Protein AF-A0A9E3WPV7-F1 (afdb_monomer_lite)

Foldseek 3Di:
DWDFDFDWAAEPDDPRHRPIDTDTDTPVCQWDKDKDFDWPQSVCVVVVHDDDPPTHGQKIWIWTWDDDDPHIYTYTDDIDGPVPDDPVRVPD

Structure (mmCIF, N/CA/C/O backbone):
data_AF-A0A9E3WPV7-F1
#
_entry.id   AF-A0A9E3WPV7-F1
#
loop_
_atom_site.group_PDB
_atom_site.id
_atom_site.type_symbol
_atom_site.label_atom_id
_atom_site.label_alt_id
_atom_site.label_comp_id
_atom_site.label_asym_id
_atom_site.label_entity_id
_atom_site.label_seq_id
_atom_site.pdbx_PDB_ins_code
_atom_site.Cartn_x
_atom_site.Cartn_y
_atom_site.Cartn_z
_atom_site.occupancy
_atom_site.B_iso_or_equiv
_atom_site.auth_seq_id
_atom_site.auth_comp_id
_atom_site.auth_asym_id
_atom_site.auth_atom_id
_atom_site.pdbx_PDB_model_num
ATOM 1 N N . MET A 1 1 ? -2.699 14.447 27.337 1.00 42.16 1 MET A N 1
ATOM 2 C CA . MET A 1 1 ? -2.072 13.119 27.141 1.00 42.16 1 MET A CA 1
ATOM 3 C C . MET A 1 1 ? -2.360 12.645 25.720 1.00 42.16 1 MET A C 1
ATOM 5 O O . MET A 1 1 ? -3.514 12.387 25.404 1.00 42.16 1 MET A O 1
ATOM 9 N N . LEU A 1 2 ? -1.342 12.602 24.854 1.00 46.56 2 LEU A N 1
ATOM 10 C CA . LEU A 1 2 ? -1.435 12.099 23.476 1.00 46.56 2 LEU A CA 1
ATOM 11 C C . LEU A 1 2 ? -1.248 10.575 23.484 1.00 46.56 2 LEU A C 1
ATOM 13 O O . LEU A 1 2 ? -0.132 10.078 23.629 1.00 46.56 2 LEU A O 1
ATOM 17 N N . PHE A 1 3 ? -2.341 9.823 23.372 1.00 46.66 3 PHE A N 1
ATOM 18 C CA . PHE A 1 3 ? -2.286 8.364 23.275 1.00 46.66 3 PHE A CA 1
ATOM 19 C C . PHE A 1 3 ? -1.870 7.955 21.859 1.00 46.66 3 PHE A C 1
ATOM 21 O O . PHE A 1 3 ? -2.692 7.973 20.949 1.00 46.66 3 PHE A O 1
ATOM 28 N N . HIS A 1 4 ? -0.611 7.553 21.686 1.00 54.06 4 HIS A N 1
ATOM 29 C CA . HIS A 1 4 ? -0.150 6.870 20.479 1.00 54.06 4 HIS A CA 1
ATOM 30 C C . HIS A 1 4 ? -0.474 5.385 20.647 1.00 54.06 4 HIS A C 1
ATOM 32 O O . HIS A 1 4 ? 0.210 4.680 21.391 1.00 54.06 4 HIS A O 1
ATOM 38 N N . ARG A 1 5 ? -1.551 4.894 20.025 1.00 66.75 5 ARG A N 1
ATOM 39 C CA . ARG A 1 5 ? -1.832 3.452 20.026 1.00 66.75 5 ARG A CA 1
ATOM 40 C C . ARG A 1 5 ? -1.121 2.834 18.827 1.00 66.75 5 ARG A C 1
ATOM 42 O O . ARG A 1 5 ? -1.499 3.082 17.687 1.00 66.75 5 ARG A O 1
ATOM 49 N N . VAL A 1 6 ? -0.087 2.039 19.100 1.00 68.62 6 VAL A N 1
ATOM 50 C CA . VAL A 1 6 ? 0.511 1.139 18.105 1.00 68.62 6 VAL A CA 1
ATOM 51 C C . VAL A 1 6 ? -0.536 0.084 17.760 1.00 68.62 6 VAL A C 1
ATOM 53 O O . VAL A 1 6 ? -1.070 -0.557 18.668 1.00 68.62 6 VAL A O 1
ATOM 56 N N . ARG A 1 7 ? -0.863 -0.064 16.476 1.00 77.56 7 ARG A N 1
ATOM 57 C CA . ARG A 1 7 ? -1.844 -1.038 15.985 1.00 77.56 7 ARG A CA 1
ATOM 58 C C . ARG A 1 7 ? -1.318 -1.736 14.741 1.00 77.56 7 ARG A C 1
ATOM 60 O O . ARG A 1 7 ? -0.646 -1.117 13.921 1.00 77.56 7 ARG A O 1
ATOM 67 N N . GLU A 1 8 ? -1.658 -3.009 14.609 1.00 87.19 8 GLU A N 1
ATOM 68 C CA . GLU A 1 8 ? -1.555 -3.721 13.340 1.00 87.19 8 GLU A CA 1
ATOM 69 C C . GLU A 1 8 ? -2.739 -3.308 12.457 1.00 87.19 8 GLU A C 1
ATOM 71 O O . GLU A 1 8 ? -3.872 -3.221 12.938 1.00 87.19 8 GLU A O 1
ATOM 76 N N . VAL A 1 9 ? -2.455 -2.985 11.197 1.00 88.69 9 VAL A N 1
ATOM 77 C CA . VAL A 1 9 ? -3.439 -2.572 10.194 1.00 88.69 9 VAL A CA 1
ATOM 78 C C . VAL A 1 9 ? -3.303 -3.478 8.984 1.00 88.69 9 VAL A C 1
ATOM 80 O O . VAL A 1 9 ? -2.196 -3.719 8.501 1.00 88.69 9 VAL A O 1
ATOM 83 N N . GLU A 1 10 ? -4.440 -3.981 8.517 1.00 91.94 10 GLU A N 1
ATOM 84 C CA . GLU A 1 10 ? -4.533 -4.847 7.345 1.00 91.94 10 GLU A CA 1
ATOM 85 C C . GLU A 1 10 ? -4.830 -4.034 6.085 1.00 91.94 10 GLU A C 1
ATOM 87 O O . GLU A 1 10 ? -5.611 -3.080 6.110 1.00 91.94 10 GLU 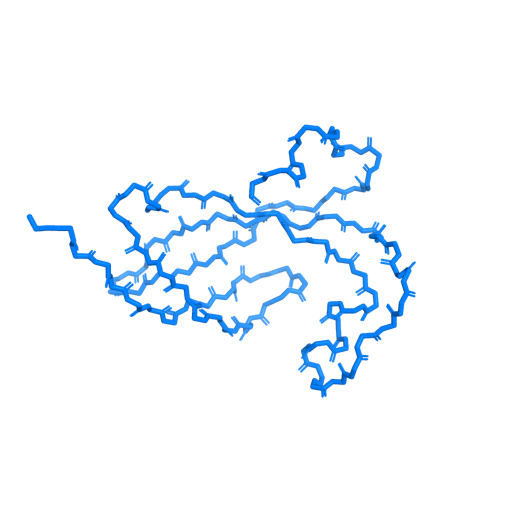A O 1
ATOM 92 N N . PHE A 1 11 ? -4.211 -4.425 4.982 1.00 92.19 11 PHE A N 1
ATOM 93 C CA . PHE A 1 11 ? -4.479 -3.914 3.649 1.00 92.19 11 PHE A CA 1
ATOM 94 C C . PHE A 1 11 ? -5.563 -4.759 2.986 1.00 92.19 11 PHE A C 1
ATOM 96 O O . PHE A 1 11 ? -5.463 -5.982 2.960 1.00 92.19 11 PHE A O 1
ATOM 103 N N . VAL A 1 12 ? -6.591 -4.106 2.447 1.00 93.88 12 VAL A N 1
ATOM 104 C CA . VAL A 1 12 ? -7.753 -4.759 1.838 1.00 93.88 12 VAL A CA 1
ATOM 105 C C . VAL A 1 12 ? -7.873 -4.335 0.377 1.00 93.88 12 VAL A C 1
ATOM 107 O O . 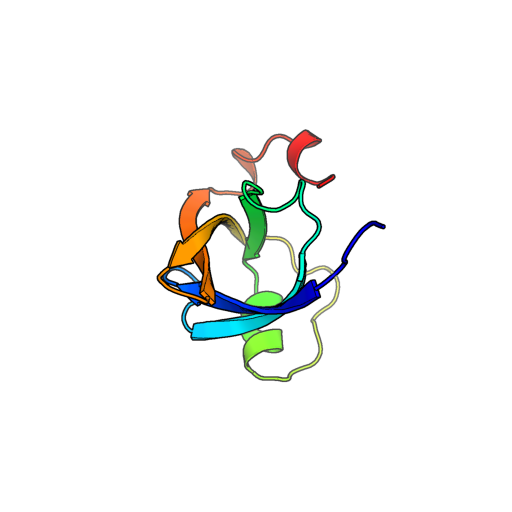VAL A 1 12 ? -8.098 -3.159 0.071 1.00 93.88 12 VAL A O 1
ATOM 110 N N . GLY A 1 13 ? -7.763 -5.311 -0.518 1.00 93.31 13 GLY A N 1
ATOM 111 C CA . GLY A 1 13 ? -7.751 -5.155 -1.967 1.00 93.31 13 GLY A CA 1
ATOM 112 C C . GLY A 1 13 ? -6.411 -4.680 -2.535 1.00 93.31 13 GLY A C 1
ATOM 113 O O . GLY A 1 13 ? -5.489 -4.287 -1.823 1.00 93.31 13 GLY A O 1
ATOM 114 N N . GLY A 1 14 ? -6.317 -4.684 -3.865 1.00 91.75 14 GLY A N 1
ATOM 115 C CA . GLY A 1 14 ? -5.148 -4.180 -4.583 1.00 91.75 14 GLY A CA 1
ATOM 116 C C . GLY A 1 14 ? -3.882 -5.042 -4.425 1.00 91.75 14 GLY A C 1
ATOM 117 O O . GLY A 1 14 ? -3.947 -6.193 -4.003 1.00 91.75 14 GLY A O 1
ATOM 118 N N . PRO A 1 15 ? -2.706 -4.505 -4.797 1.00 89.50 15 PRO A N 1
ATOM 119 C CA . PRO A 1 15 ? -1.451 -5.267 -4.833 1.00 89.50 15 PRO A CA 1
ATOM 120 C C . PRO A 1 15 ? -0.915 -5.749 -3.478 1.00 89.50 15 PRO A C 1
ATOM 122 O O . PRO A 1 15 ? -0.023 -6.591 -3.455 1.00 89.50 15 PRO A O 1
ATOM 125 N N . PHE A 1 16 ? -1.414 -5.193 -2.373 1.00 89.56 16 PHE A N 1
ATOM 126 C CA . PHE A 1 16 ? -0.986 -5.531 -1.013 1.00 89.56 16 PHE A CA 1
ATOM 127 C C . PHE A 1 16 ? -2.105 -6.208 -0.210 1.00 89.56 16 PHE A C 1
ATOM 129 O O . PHE A 1 16 ? -2.038 -6.220 1.013 1.00 89.56 16 PHE A O 1
ATOM 136 N N . ASP A 1 17 ? -3.130 -6.753 -0.869 1.00 92.25 17 ASP A N 1
ATOM 137 C CA . ASP A 1 17 ? -4.255 -7.406 -0.195 1.00 92.25 17 ASP A CA 1
ATOM 138 C C . ASP A 1 17 ? -3.798 -8.481 0.809 1.00 92.25 17 ASP A C 1
ATOM 140 O O . ASP A 1 17 ? -2.914 -9.293 0.523 1.00 92.25 17 ASP A O 1
ATOM 144 N N . GLY A 1 18 ? -4.371 -8.446 2.012 1.00 90.12 18 GLY A N 1
ATOM 145 C CA . GLY A 1 18 ? -4.024 -9.320 3.133 1.00 90.12 18 GLY A CA 1
ATOM 146 C C . GLY A 1 18 ? -2.691 -8.997 3.822 1.00 90.12 18 GLY A C 1
ATOM 147 O O . GLY A 1 18 ? -2.356 -9.624 4.830 1.00 90.12 18 GLY A O 1
ATOM 148 N N . HIS A 1 19 ? -1.914 -8.024 3.330 1.00 89.75 19 HIS A N 1
ATOM 149 C CA . HIS A 1 19 ? -0.703 -7.582 4.017 1.00 89.75 19 HIS A CA 1
ATOM 150 C C . HIS A 1 19 ? -1.056 -6.905 5.342 1.00 89.75 19 HIS A C 1
ATOM 152 O O . HIS A 1 19 ? -2.056 -6.198 5.452 1.00 89.75 19 HIS A O 1
ATOM 158 N N . ARG A 1 20 ? -0.205 -7.083 6.353 1.00 89.56 20 ARG A N 1
ATOM 159 C CA . ARG A 1 20 ? -0.366 -6.459 7.665 1.00 89.56 20 ARG A CA 1
ATOM 160 C C . ARG A 1 20 ? 0.877 -5.682 8.038 1.00 89.56 20 ARG A C 1
ATOM 162 O O . ARG A 1 20 ? 1.994 -6.182 7.909 1.00 89.56 20 ARG A O 1
ATOM 169 N N . GLN A 1 21 ? 0.669 -4.462 8.516 1.00 85.62 21 GLN A N 1
ATOM 170 C CA . GLN A 1 21 ? 1.742 -3.573 8.934 1.00 85.62 21 GLN A CA 1
ATOM 171 C C . GLN A 1 21 ? 1.411 -2.920 10.271 1.00 85.62 21 GLN A C 1
ATOM 173 O O . GLN A 1 21 ? 0.300 -2.443 10.506 1.00 85.62 21 GLN A O 1
ATOM 178 N N . THR A 1 22 ? 2.409 -2.852 11.145 1.00 85.38 22 THR A N 1
ATOM 179 C CA . THR A 1 22 ? 2.308 -2.116 12.403 1.00 85.38 22 THR A CA 1
ATOM 180 C C . THR A 1 22 ? 2.508 -0.629 12.151 1.00 85.38 22 THR A C 1
ATOM 182 O O . THR A 1 22 ? 3.588 -0.211 11.731 1.00 85.38 22 THR A O 1
ATOM 185 N N . ILE A 1 23 ? 1.494 0.177 12.460 1.00 79.50 23 ILE A N 1
ATOM 186 C CA . ILE A 1 23 ? 1.563 1.637 12.378 1.00 79.50 23 ILE A CA 1
ATOM 187 C C . ILE A 1 23 ? 1.265 2.276 13.736 1.00 79.50 23 ILE A C 1
ATOM 189 O O . ILE A 1 23 ? 0.609 1.703 14.613 1.00 79.50 23 ILE A O 1
ATOM 193 N N . ARG A 1 24 ? 1.775 3.491 13.929 1.00 75.44 24 ARG A N 1
ATOM 194 C CA . ARG A 1 24 ? 1.429 4.331 15.076 1.00 75.44 24 ARG A CA 1
ATOM 195 C C . ARG A 1 24 ? 0.275 5.220 14.649 1.00 75.44 24 ARG A C 1
ATOM 197 O O . ARG A 1 24 ? 0.483 6.085 13.817 1.00 75.44 24 ARG A O 1
ATOM 204 N N . LEU A 1 25 ? -0.908 4.993 15.215 1.00 68.75 25 LEU A N 1
ATOM 205 C CA . LEU A 1 25 ? -2.062 5.852 14.971 1.00 68.75 25 LEU A CA 1
ATOM 206 C C . LEU A 1 25 ? -2.097 6.962 16.021 1.00 68.75 25 LEU A C 1
ATOM 208 O O . LEU A 1 25 ? -2.316 6.703 17.213 1.00 68.75 25 LEU A O 1
ATOM 212 N N . SER A 1 26 ? -1.875 8.192 15.574 1.00 68.81 26 SER A N 1
ATOM 213 C CA . SER A 1 26 ? -2.260 9.407 16.280 1.00 68.81 26 SER A CA 1
ATOM 214 C C . SER A 1 26 ? -3.753 9.698 16.055 1.00 68.81 26 SER A C 1
ATOM 216 O O . SER A 1 26 ? -4.420 9.103 15.203 1.00 68.81 26 SER A O 1
ATOM 218 N N . LYS A 1 27 ? -4.321 10.612 16.850 1.00 61.28 27 LYS A N 1
ATOM 219 C CA . LYS A 1 27 ? -5.732 11.014 16.711 1.00 61.28 27 LYS A CA 1
ATOM 220 C C . LYS A 1 27 ? -5.994 11.755 15.387 1.00 61.28 27 LYS A C 1
ATOM 222 O O . LYS A 1 27 ? -7.129 11.753 14.922 1.00 61.28 27 LYS A O 1
ATOM 227 N N . GLU A 1 28 ? -4.957 12.352 14.805 1.00 61.34 28 GLU A N 1
ATOM 228 C CA . GLU A 1 28 ? -4.978 13.078 13.529 1.00 61.34 28 GLU A CA 1
ATOM 229 C C . GLU A 1 28 ? -4.851 12.121 12.328 1.00 61.34 28 GLU A C 1
ATOM 231 O O . GLU A 1 28 ? -5.352 12.421 11.248 1.00 61.34 28 GLU A O 1
ATOM 236 N N . ASP A 1 29 ? -4.301 10.917 12.529 1.00 59.62 29 ASP A N 1
ATOM 237 C CA . ASP A 1 29 ? -4.037 9.955 11.446 1.00 59.62 29 ASP A CA 1
ATOM 238 C C . ASP A 1 29 ? -5.282 9.177 10.984 1.00 59.62 29 ASP A C 1
ATOM 240 O O . ASP A 1 29 ? -5.246 8.468 9.982 1.00 59.62 29 ASP A O 1
ATOM 244 N N . CYS A 1 30 ? -6.418 9.300 11.682 1.00 57.94 30 CYS A N 1
ATOM 245 C CA . CYS A 1 30 ? -7.625 8.499 11.426 1.00 57.94 30 CYS A CA 1
ATOM 246 C C . CYS A 1 30 ? -8.333 8.779 10.080 1.00 57.94 30 CYS A C 1
ATOM 248 O O . CYS A 1 30 ? -9.349 8.143 9.808 1.00 57.94 30 CYS A O 1
ATOM 250 N N . GLN A 1 31 ? -7.820 9.694 9.250 1.00 60.31 31 GLN A N 1
ATOM 251 C CA . GLN A 1 31 ? -8.296 9.958 7.882 1.00 60.31 31 GLN A CA 1
ATOM 252 C C . GLN A 1 31 ? -7.168 9.947 6.832 1.00 60.31 31 GLN A C 1
ATOM 254 O O . GLN A 1 31 ? -7.357 10.445 5.725 1.00 60.31 31 GLN A O 1
ATOM 259 N N . GLN A 1 32 ? -5.987 9.408 7.150 1.00 77.00 32 GLN A N 1
ATOM 260 C CA . GLN A 1 32 ? -4.860 9.444 6.216 1.00 77.00 32 GLN A CA 1
ATOM 261 C C . GLN A 1 32 ? -5.028 8.453 5.058 1.00 77.00 32 GLN A C 1
ATOM 263 O O . GLN A 1 32 ? -5.368 7.280 5.244 1.00 77.00 32 GLN A O 1
ATOM 268 N N . ALA A 1 33 ? -4.751 8.946 3.851 1.00 85.38 33 ALA A N 1
ATOM 269 C CA . ALA A 1 33 ? -4.472 8.121 2.690 1.00 85.38 33 ALA A CA 1
ATOM 270 C C . ALA A 1 33 ? -2.958 7.922 2.572 1.00 85.38 33 ALA A C 1
ATOM 272 O O . ALA A 1 33 ? -2.189 8.854 2.807 1.00 85.38 33 ALA A O 1
ATOM 273 N N . ILE A 1 34 ? -2.539 6.721 2.188 1.00 86.00 34 ILE A N 1
ATOM 274 C CA . ILE A 1 34 ? -1.138 6.398 1.926 1.00 86.00 34 ILE A CA 1
ATOM 275 C C . ILE A 1 34 ? -0.951 5.995 0.473 1.00 86.00 34 ILE A C 1
ATOM 277 O O . ILE A 1 34 ? -1.842 5.428 -0.163 1.00 86.00 34 ILE A O 1
ATOM 281 N N . VAL A 1 35 ? 0.240 6.277 -0.038 1.00 87.94 35 VAL A N 1
ATOM 282 C CA . VAL A 1 35 ? 0.635 5.967 -1.407 1.00 87.94 35 VAL A CA 1
ATOM 283 C C . VAL A 1 35 ? 1.806 5.005 -1.345 1.00 87.94 35 VAL A C 1
ATOM 285 O O . VAL A 1 35 ? 2.849 5.320 -0.776 1.00 87.94 35 VAL A O 1
ATOM 288 N N . ILE A 1 36 ? 1.645 3.826 -1.937 1.00 87.75 36 ILE A N 1
ATOM 289 C CA . ILE A 1 36 ? 2.675 2.792 -1.939 1.00 87.75 36 ILE A CA 1
ATOM 290 C C . ILE A 1 36 ? 3.165 2.574 -3.372 1.00 87.75 36 ILE A C 1
ATOM 292 O O . ILE A 1 36 ? 2.349 2.286 -4.253 1.00 87.75 36 ILE A O 1
ATOM 296 N N . PRO A 1 37 ? 4.482 2.679 -3.638 1.00 90.00 37 PRO A N 1
ATOM 297 C CA . PRO A 1 37 ? 5.030 2.297 -4.929 1.00 90.00 37 PRO A CA 1
ATOM 298 C C . PRO A 1 37 ? 4.870 0.789 -5.134 1.00 90.00 37 PRO A C 1
ATOM 300 O O . PRO A 1 37 ? 5.311 -0.022 -4.317 1.00 90.00 37 PRO A O 1
ATOM 303 N N . VAL A 1 38 ? 4.266 0.420 -6.256 1.00 90.56 38 VAL A N 1
ATOM 304 C CA . VAL A 1 38 ? 4.189 -0.955 -6.736 1.00 90.56 38 VAL A CA 1
ATOM 305 C C . VAL A 1 38 ? 5.357 -1.156 -7.688 1.00 90.56 38 VAL A C 1
ATOM 307 O O . VAL A 1 38 ? 5.498 -0.452 -8.684 1.00 90.56 38 VAL A O 1
ATOM 310 N N . ASN A 1 39 ? 6.239 -2.082 -7.346 1.00 91.44 39 ASN A N 1
ATOM 311 C CA . ASN A 1 39 ? 7.382 -2.500 -8.152 1.00 91.44 39 ASN A CA 1
ATOM 312 C C . ASN A 1 39 ? 7.788 -3.918 -7.739 1.00 91.44 39 ASN A C 1
ATOM 314 O O . ASN A 1 39 ? 7.149 -4.526 -6.882 1.00 91.44 39 ASN A O 1
ATOM 318 N N . GLU A 1 40 ? 8.877 -4.443 -8.298 1.00 88.62 40 GLU A N 1
ATOM 319 C CA . GLU A 1 40 ? 9.394 -5.759 -7.903 1.00 88.62 40 GLU A CA 1
ATOM 320 C C . GLU A 1 40 ? 9.626 -5.860 -6.381 1.00 88.62 40 GLU A C 1
ATOM 322 O O . GLU A 1 40 ? 9.328 -6.884 -5.765 1.00 88.62 40 GLU A O 1
ATOM 327 N N . ASN A 1 41 ? 10.067 -4.774 -5.737 1.00 87.69 41 ASN A N 1
ATOM 328 C CA . ASN A 1 41 ? 10.312 -4.763 -4.296 1.00 87.69 41 ASN A CA 1
ATOM 329 C C . ASN A 1 41 ? 9.042 -4.895 -3.453 1.00 87.69 41 ASN A C 1
ATOM 331 O O . ASN A 1 41 ? 9.141 -5.388 -2.331 1.00 87.69 41 ASN A O 1
ATOM 335 N N . ALA A 1 42 ? 7.871 -4.504 -3.962 1.00 86.06 42 ALA A N 1
ATOM 336 C CA . ALA A 1 42 ? 6.599 -4.754 -3.286 1.00 86.06 42 ALA A CA 1
ATOM 337 C C . ALA A 1 42 ? 6.396 -6.261 -3.062 1.00 86.06 42 ALA A C 1
ATOM 339 O O . ALA A 1 42 ? 6.240 -6.712 -1.929 1.00 86.06 42 ALA A O 1
ATOM 340 N N . TYR A 1 43 ? 6.516 -7.050 -4.129 1.00 81.81 43 TYR A N 1
ATOM 341 C CA . TYR A 1 43 ? 6.330 -8.500 -4.079 1.00 81.81 43 TYR A CA 1
ATOM 342 C C . TYR A 1 43 ? 7.456 -9.209 -3.328 1.00 81.81 43 TYR A C 1
ATOM 344 O O . TYR A 1 43 ? 7.201 -10.129 -2.555 1.00 81.81 43 TYR A O 1
ATOM 352 N N . ARG A 1 44 ? 8.704 -8.749 -3.486 1.00 88.25 44 ARG A N 1
ATOM 353 C CA . ARG A 1 44 ? 9.845 -9.301 -2.739 1.00 88.25 44 ARG A CA 1
ATOM 354 C C . ARG A 1 44 ? 9.684 -9.119 -1.235 1.00 88.25 44 ARG A C 1
ATOM 356 O O . ARG A 1 44 ? 9.950 -10.061 -0.499 1.00 88.25 44 ARG A O 1
ATOM 363 N N . ARG A 1 45 ? 9.195 -7.960 -0.778 1.00 83.56 45 ARG A N 1
ATOM 364 C CA . ARG A 1 45 ? 8.892 -7.728 0.645 1.00 83.56 45 ARG A CA 1
ATOM 365 C C . ARG A 1 45 ? 7.823 -8.684 1.157 1.00 83.56 45 ARG A C 1
ATOM 367 O O . ARG A 1 45 ? 8.010 -9.264 2.220 1.00 83.56 45 ARG A O 1
ATOM 374 N N . LEU A 1 46 ? 6.748 -8.883 0.393 1.00 81.88 46 LEU A N 1
ATOM 375 C CA . LEU A 1 46 ? 5.699 -9.847 0.744 1.00 81.88 46 LEU A CA 1
ATOM 376 C C . LEU A 1 46 ? 6.238 -11.286 0.812 1.00 81.88 46 LEU A C 1
ATOM 378 O O . LEU A 1 46 ? 5.804 -12.062 1.654 1.00 81.88 46 LEU A O 1
ATOM 382 N N . ALA A 1 47 ? 7.231 -11.616 -0.016 1.00 86.00 47 ALA A N 1
ATOM 383 C CA . ALA A 1 47 ? 7.924 -12.903 -0.010 1.00 86.00 47 ALA A CA 1
ATOM 384 C C . ALA A 1 47 ? 9.075 -13.010 1.018 1.00 86.00 47 ALA A C 1
ATOM 386 O O . ALA A 1 47 ? 9.757 -14.032 1.055 1.00 86.00 47 ALA A O 1
ATOM 387 N N . GLY A 1 48 ? 9.340 -11.974 1.825 1.00 86.75 48 GLY A N 1
ATOM 388 C CA . GLY A 1 48 ? 10.448 -11.964 2.793 1.00 86.75 48 GLY A CA 1
ATOM 389 C C . GLY A 1 48 ? 11.848 -11.891 2.167 1.00 86.75 48 GLY A C 1
ATOM 390 O O . GLY A 1 48 ? 12.835 -12.252 2.806 1.00 86.75 48 GLY A O 1
ATOM 391 N N . LEU A 1 49 ? 11.952 -11.440 0.917 1.00 91.12 49 LEU A N 1
ATOM 392 C CA . LEU A 1 49 ? 13.200 -11.339 0.165 1.00 91.12 49 LEU A CA 1
ATOM 393 C C . LEU A 1 49 ? 13.808 -9.934 0.246 1.00 91.12 49 LEU A C 1
ATOM 395 O O . LEU A 1 49 ? 13.106 -8.924 0.329 1.00 91.12 49 LEU A O 1
ATOM 399 N N . SER A 1 50 ? 15.135 -9.866 0.128 1.00 89.56 50 SER A N 1
ATOM 400 C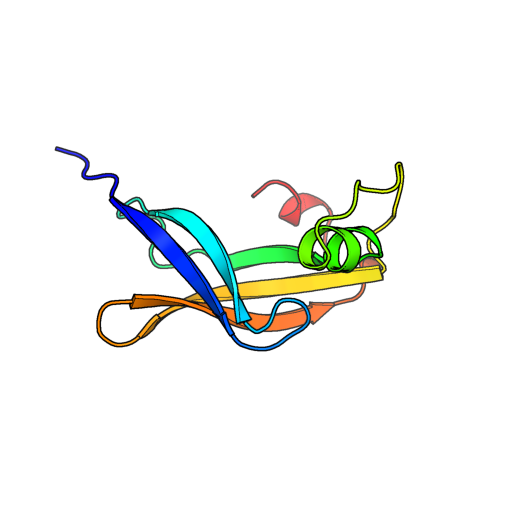 CA . SER A 1 50 ? 15.866 -8.597 0.060 1.00 89.56 50 SER A CA 1
ATOM 401 C C . SER A 1 50 ? 15.431 -7.751 -1.147 1.00 89.56 50 SER A C 1
ATOM 403 O O . SER A 1 50 ? 15.209 -8.311 -2.229 1.00 89.56 50 SER A O 1
ATOM 405 N N . PRO A 1 51 ? 15.340 -6.416 -0.998 1.00 88.88 51 PRO A N 1
ATOM 406 C CA . PRO A 1 51 ? 14.978 -5.522 -2.090 1.00 88.88 51 PRO A CA 1
ATOM 407 C C . PRO A 1 51 ? 16.096 -5.419 -3.135 1.00 88.88 51 PRO A C 1
ATOM 409 O O . PRO A 1 51 ? 17.281 -5.437 -2.807 1.00 88.88 51 PRO A O 1
ATOM 412 N N . VAL A 1 52 ? 15.703 -5.253 -4.394 1.00 90.00 52 VAL A N 1
ATOM 413 C CA . VAL A 1 52 ? 16.581 -4.902 -5.510 1.00 90.00 52 VAL A CA 1
ATOM 414 C C . VAL A 1 52 ? 16.824 -3.385 -5.505 1.00 90.00 52 VAL A C 1
ATOM 416 O O . VAL A 1 52 ? 15.860 -2.609 -5.435 1.00 90.00 52 VAL A O 1
ATOM 419 N N . PRO A 1 53 ? 18.084 -2.923 -5.574 1.00 87.25 53 PRO A N 1
ATOM 420 C CA . PRO A 1 53 ? 18.398 -1.503 -5.712 1.00 87.25 53 PRO A CA 1
ATOM 421 C C . PRO A 1 53 ? 17.787 -0.903 -6.986 1.00 87.25 53 PRO A C 1
ATOM 423 O O . PRO A 1 53 ? 17.692 -1.575 -8.007 1.00 87.25 53 PRO A O 1
ATOM 426 N N . ASN A 1 54 ? 17.420 0.380 -6.946 1.00 82.38 54 ASN A N 1
ATOM 427 C CA . ASN A 1 54 ? 16.953 1.151 -8.110 1.00 82.38 54 ASN A CA 1
ATOM 428 C C . ASN A 1 54 ? 15.693 0.610 -8.820 1.00 82.38 54 ASN A C 1
ATOM 430 O O . ASN A 1 54 ? 15.432 0.980 -9.964 1.00 82.38 54 ASN A O 1
ATOM 434 N N . ALA A 1 55 ? 14.883 -0.225 -8.162 1.00 83.56 55 ALA A N 1
ATOM 435 C CA . ALA A 1 55 ? 13.606 -0.660 -8.723 1.00 83.56 55 ALA A CA 1
ATOM 436 C C . ALA A 1 55 ? 12.619 0.522 -8.800 1.00 83.56 55 ALA A C 1
ATOM 438 O O . ALA A 1 55 ? 12.042 0.936 -7.789 1.00 83.56 55 ALA A O 1
ATOM 439 N N . GLY A 1 56 ? 12.426 1.068 -10.002 1.00 84.31 56 GLY A N 1
ATOM 440 C CA . GLY A 1 56 ? 11.430 2.106 -10.268 1.00 84.31 56 GLY A CA 1
ATOM 441 C C . GLY A 1 56 ? 10.003 1.610 -10.018 1.00 84.31 56 GLY A C 1
ATOM 442 O O . GLY A 1 56 ? 9.725 0.418 -10.142 1.00 84.31 56 GLY A O 1
ATOM 443 N N . ALA A 1 57 ? 9.099 2.517 -9.643 1.00 88.44 57 ALA A N 1
ATOM 444 C CA . ALA A 1 57 ? 7.677 2.204 -9.523 1.00 88.44 57 ALA A CA 1
ATOM 445 C C . ALA A 1 57 ? 7.092 1.883 -10.909 1.00 88.44 57 ALA A C 1
ATOM 447 O O . ALA A 1 57 ? 7.271 2.670 -11.836 1.00 88.44 57 ALA A O 1
ATOM 448 N N . SER A 1 58 ? 6.394 0.756 -11.055 1.00 89.81 58 SER A N 1
ATOM 449 C CA . SER A 1 58 ? 5.561 0.474 -12.232 1.00 89.81 58 SER A CA 1
ATOM 450 C C . SER A 1 58 ? 4.189 1.135 -12.110 1.00 89.81 58 SER A C 1
ATOM 452 O O . SER A 1 58 ? 3.609 1.549 -13.111 1.00 89.81 58 SER A O 1
ATOM 454 N N . SER A 1 59 ? 3.692 1.283 -10.882 1.00 91.19 59 SER A N 1
ATOM 455 C CA . SER A 1 59 ? 2.526 2.092 -10.539 1.00 91.19 59 SER A CA 1
ATOM 456 C C . SER A 1 59 ? 2.606 2.555 -9.085 1.00 91.19 59 SER A C 1
ATOM 458 O O . SER A 1 59 ? 3.479 2.139 -8.322 1.00 91.19 59 SER A O 1
ATOM 460 N N . TYR A 1 60 ? 1.686 3.426 -8.691 1.00 91.81 60 TYR A N 1
ATOM 461 C CA . TYR A 1 60 ? 1.434 3.752 -7.293 1.00 91.81 60 TYR A CA 1
ATOM 462 C C . TYR A 1 60 ? 0.045 3.259 -6.918 1.00 91.81 60 TYR A C 1
ATOM 464 O O . TYR A 1 60 ? -0.905 3.444 -7.680 1.00 91.81 60 TYR A O 1
ATOM 472 N N . ALA A 1 61 ? -0.069 2.604 -5.769 1.00 92.19 61 ALA A N 1
ATOM 473 C CA . ALA A 1 61 ? -1.334 2.178 -5.192 1.00 92.19 61 ALA A CA 1
ATOM 474 C C . ALA A 1 61 ? -1.693 3.108 -4.033 1.00 92.19 61 ALA A C 1
ATOM 476 O O . ALA A 1 61 ? -0.875 3.338 -3.141 1.00 92.19 61 ALA A O 1
ATOM 477 N N . VAL A 1 62 ? -2.909 3.639 -4.059 1.00 91.56 62 VAL A N 1
ATOM 478 C CA . VAL A 1 62 ? -3.448 4.501 -3.010 1.00 91.56 62 VAL A CA 1
ATOM 479 C C . VAL A 1 62 ? -4.366 3.679 -2.129 1.00 91.56 62 VAL A C 1
ATOM 481 O O . VAL A 1 62 ? -5.211 2.927 -2.623 1.00 91.56 62 VAL A O 1
ATOM 484 N N . TYR A 1 63 ? -4.194 3.840 -0.824 1.00 91.56 63 TYR A N 1
ATOM 485 C CA . TYR A 1 63 ? -5.050 3.233 0.178 1.00 91.56 63 TYR A CA 1
ATOM 486 C C . TYR A 1 63 ? -5.565 4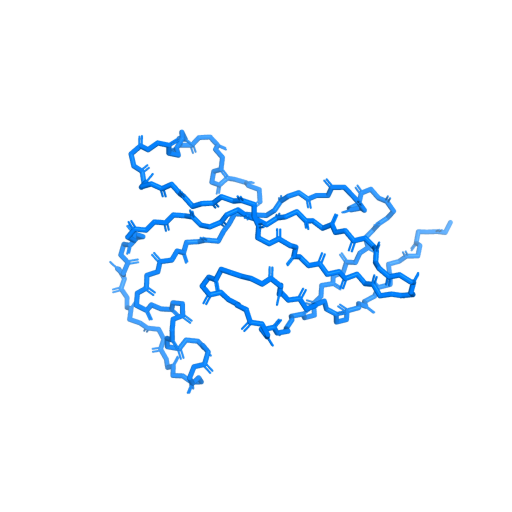.295 1.132 1.00 91.56 63 TYR A C 1
ATOM 488 O O . TYR A 1 63 ? -4.820 5.178 1.541 1.00 91.56 63 TYR A O 1
ATOM 496 N N . GLU A 1 64 ? -6.821 4.176 1.535 1.00 91.44 64 GLU A N 1
ATOM 497 C CA . GLU A 1 64 ? -7.420 5.026 2.561 1.00 91.44 64 GLU A CA 1
ATOM 498 C C . GLU A 1 64 ? -7.578 4.248 3.858 1.00 91.44 64 GLU A C 1
ATOM 500 O O . GLU A 1 64 ? -8.116 3.135 3.865 1.00 91.44 64 GLU A O 1
ATOM 505 N N . LEU A 1 65 ? -7.147 4.843 4.969 1.00 89.69 65 LEU A N 1
ATOM 506 C CA . LEU A 1 65 ? -7.407 4.275 6.279 1.00 89.69 65 LEU A CA 1
ATOM 507 C C . LEU A 1 65 ? -8.901 4.381 6.593 1.00 89.69 65 LEU A C 1
ATOM 509 O O . LEU A 1 65 ? -9.469 5.471 6.652 1.00 89.69 65 LEU A O 1
ATOM 513 N N . ARG A 1 66 ? -9.544 3.245 6.848 1.00 87.38 66 ARG A N 1
ATOM 514 C CA . ARG A 1 66 ? -10.936 3.186 7.297 1.00 87.38 66 ARG A CA 1
ATOM 515 C C . ARG A 1 66 ? -11.036 2.320 8.536 1.00 87.38 66 ARG A C 1
ATOM 517 O O . ARG A 1 66 ? -10.335 1.320 8.688 1.00 87.38 66 ARG A O 1
ATOM 524 N N . LYS A 1 67 ? -11.936 2.701 9.436 1.00 84.56 67 LYS A N 1
ATOM 525 C CA . LYS A 1 67 ? -12.257 1.901 10.614 1.00 84.56 67 LYS A CA 1
ATOM 526 C C . LYS A 1 67 ? -13.383 0.928 10.272 1.00 84.56 67 LYS A C 1
ATOM 528 O O . LYS A 1 67 ? -14.452 1.363 9.849 1.00 84.56 67 LYS A O 1
ATOM 533 N N . ARG A 1 68 ? -13.161 -0.364 10.503 1.00 80.50 68 ARG A N 1
ATOM 534 C CA . ARG A 1 68 ? -14.179 -1.417 10.423 1.00 80.50 68 ARG A CA 1
ATOM 535 C C . ARG A 1 68 ? -14.323 -2.039 11.806 1.00 80.50 68 ARG A C 1
ATOM 537 O O . ARG A 1 68 ? -13.360 -2.555 12.362 1.00 80.50 68 ARG A O 1
ATOM 544 N N . ASP A 1 69 ? -15.510 -1.931 12.393 1.00 81.81 69 ASP A N 1
ATOM 545 C CA . ASP A 1 69 ? -15.798 -2.383 13.758 1.00 81.81 69 ASP A CA 1
ATOM 546 C C . ASP A 1 69 ? -14.821 -1.806 14.809 1.00 81.81 69 ASP A C 1
ATOM 548 O O . ASP A 1 69 ? -14.934 -0.645 15.224 1.00 81.81 69 ASP A O 1
ATOM 552 N N . ARG A 1 70 ? -13.851 -2.615 15.257 1.00 77.62 70 ARG A N 1
ATOM 553 C CA . ARG A 1 70 ? -12.814 -2.264 16.245 1.00 77.62 70 ARG A CA 1
ATOM 554 C C . ARG A 1 70 ? -11.403 -2.199 15.653 1.00 77.62 70 ARG A C 1
ATOM 556 O O . ARG A 1 70 ? -10.461 -1.907 16.395 1.00 77.62 70 ARG A O 1
ATOM 563 N N . GLU A 1 71 ? -11.272 -2.426 14.354 1.00 82.94 71 GLU A N 1
ATOM 564 C CA . GLU A 1 71 ? -10.008 -2.533 13.636 1.00 82.94 71 GLU A CA 1
ATOM 565 C C . GLU A 1 71 ? -9.873 -1.407 12.610 1.00 82.94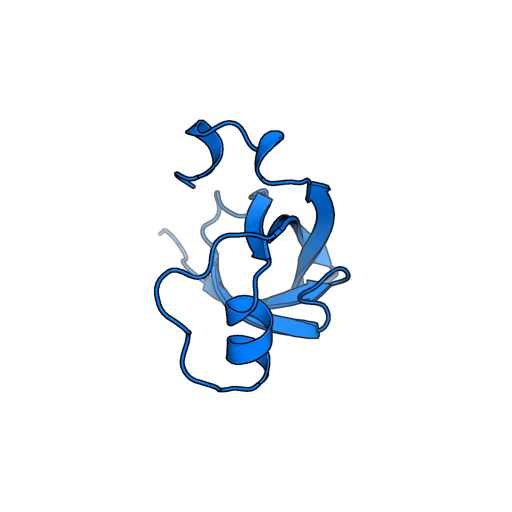 71 GLU A C 1
ATOM 567 O O . GLU A 1 71 ? -10.855 -0.807 12.163 1.00 82.94 71 GLU A O 1
ATOM 572 N N . TYR A 1 72 ? -8.630 -1.078 12.283 1.00 86.50 72 TYR A N 1
ATOM 573 C CA . TYR A 1 72 ? -8.313 -0.155 11.206 1.00 86.50 72 TYR A CA 1
ATOM 574 C C . TYR A 1 72 ? -7.759 -0.963 10.043 1.00 86.50 72 TYR A C 1
ATOM 576 O O . TYR A 1 72 ? -6.941 -1.859 10.254 1.00 86.50 72 TYR A O 1
ATOM 584 N N . CYS A 1 73 ? -8.194 -0.628 8.834 1.00 90.69 73 CYS A N 1
ATOM 585 C CA . CYS A 1 73 ? -7.734 -1.257 7.606 1.00 90.69 73 CYS A CA 1
ATOM 586 C C . CYS A 1 73 ? -7.433 -0.182 6.561 1.00 90.69 73 CYS A C 1
ATOM 588 O O . CYS A 1 73 ? -8.138 0.825 6.477 1.00 90.69 73 CYS A O 1
ATOM 590 N N . TYR A 1 74 ? -6.420 -0.421 5.742 1.00 92.00 74 TYR A N 1
ATOM 591 C CA . TYR A 1 74 ? -6.134 0.358 4.549 1.00 92.00 74 TYR A CA 1
ATOM 592 C C . TYR A 1 74 ? -6.889 -0.245 3.369 1.00 92.00 74 TYR A C 1
ATOM 594 O O . TYR A 1 74 ? -6.544 -1.323 2.898 1.00 92.00 74 TYR A O 1
ATOM 602 N N . TYR A 1 75 ? -7.923 0.438 2.886 1.00 93.25 75 TYR A N 1
ATOM 603 C CA . TYR A 1 75 ? -8.689 -0.018 1.727 1.00 93.25 75 TYR A CA 1
ATOM 604 C C . TYR A 1 75 ? -8.100 0.549 0.450 1.00 93.25 75 TYR A C 1
ATOM 606 O O . TYR A 1 75 ? -7.925 1.763 0.339 1.00 93.25 75 TYR A O 1
ATOM 614 N N . PHE A 1 76 ? -7.831 -0.324 -0.515 1.00 94.31 76 PHE A N 1
ATOM 615 C CA . PHE A 1 76 ? -7.392 0.080 -1.840 1.00 94.31 76 PHE A CA 1
ATOM 616 C C . PHE A 1 76 ? -8.442 0.979 -2.497 1.00 94.31 76 PHE A C 1
ATOM 618 O O . PHE A 1 76 ? -9.628 0.642 -2.528 1.00 94.31 76 PHE A O 1
ATOM 625 N N . THR A 1 77 ? -8.001 2.111 -3.040 1.00 93.94 77 THR A N 1
ATOM 626 C CA . THR A 1 77 ? -8.884 3.051 -3.737 1.00 93.94 77 THR A CA 1
ATOM 627 C C . THR A 1 77 ? -8.588 3.113 -5.222 1.00 93.94 77 THR A C 1
ATOM 629 O O . THR A 1 77 ? -9.494 2.960 -6.038 1.00 93.94 77 THR A O 1
ATOM 632 N N . VAL A 1 78 ? -7.326 3.324 -5.590 1.00 93.06 78 VAL A N 1
ATOM 633 C CA . VAL A 1 78 ? -6.925 3.476 -6.988 1.00 93.06 78 VAL A CA 1
ATOM 634 C C . VAL A 1 78 ? -5.462 3.104 -7.182 1.00 93.06 78 VAL A C 1
ATOM 636 O O . VAL A 1 78 ? -4.642 3.225 -6.271 1.00 93.06 78 VAL A O 1
ATOM 639 N N . SER A 1 79 ? -5.120 2.687 -8.400 1.00 91.75 79 SER A N 1
ATOM 640 C CA . SER A 1 79 ? -3.735 2.635 -8.852 1.00 91.75 79 SER A CA 1
ATOM 641 C C . SER A 1 79 ? -3.556 3.501 -10.088 1.00 91.75 79 SER A C 1
ATOM 643 O O . SER A 1 79 ? -4.424 3.525 -10.958 1.00 91.75 79 SER A O 1
ATOM 645 N N . LYS A 1 80 ? -2.440 4.228 -10.141 1.00 90.81 80 LYS A N 1
ATOM 646 C CA . LYS A 1 80 ? -2.100 5.133 -11.239 1.00 90.81 80 LYS A CA 1
ATOM 647 C C . LYS A 1 80 ? -0.675 4.884 -11.729 1.00 90.81 80 LYS A C 1
ATOM 649 O O . LYS A 1 80 ? 0.178 4.500 -10.917 1.00 90.81 80 LYS A O 1
ATOM 654 N N . PRO A 1 81 ? -0.388 5.106 -13.022 1.00 89.25 81 PRO A N 1
ATOM 655 C CA . PRO A 1 81 ? 0.981 5.069 -13.511 1.00 89.25 81 PRO A CA 1
ATOM 656 C C . PRO A 1 81 ? 1.818 6.183 -12.851 1.00 89.25 81 PRO A C 1
ATOM 658 O O . PRO A 1 81 ? 1.269 7.213 -12.451 1.00 89.25 81 PRO A O 1
ATOM 661 N N . PRO A 1 82 ? 3.153 6.031 -12.76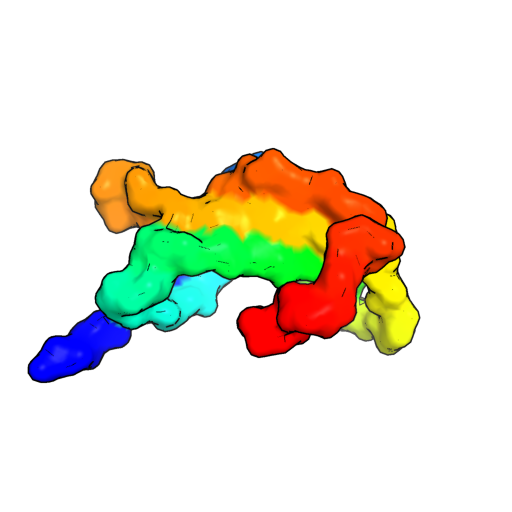5 1.00 88.06 82 PRO A N 1
ATOM 662 C CA . PRO A 1 82 ? 4.032 7.035 -12.163 1.00 88.06 82 PRO A CA 1
ATOM 663 C C . PRO A 1 82 ? 3.908 8.427 -12.785 1.00 88.06 82 PRO A C 1
ATOM 665 O O . PRO A 1 82 ? 4.093 9.420 -12.093 1.00 88.06 82 PRO A O 1
ATOM 668 N N . SER A 1 83 ? 3.570 8.504 -14.076 1.00 84.88 83 SER A N 1
ATOM 669 C CA . SER A 1 83 ? 3.369 9.759 -14.808 1.00 84.88 83 SER A CA 1
ATOM 670 C C . SER A 1 83 ? 2.191 10.592 -14.304 1.00 84.88 83 SER A C 1
ATOM 672 O O . SER A 1 83 ? 2.173 11.796 -14.529 1.00 84.88 83 SER A O 1
ATOM 674 N N . GLU A 1 84 ? 1.213 9.968 -13.646 1.00 80.38 84 GLU A N 1
ATOM 675 C CA . GLU A 1 84 ? 0.018 10.632 -13.108 1.00 80.38 84 GLU A CA 1
ATOM 676 C C . GLU A 1 84 ? 0.139 10.977 -11.616 1.00 80.38 84 GLU A C 1
ATOM 678 O O . GLU A 1 84 ? -0.774 11.568 -11.039 1.00 80.38 84 GLU A O 1
ATOM 683 N N . PHE A 1 85 ? 1.249 10.600 -10.976 1.00 71.94 85 PHE A N 1
ATOM 684 C CA . PHE A 1 85 ? 1.557 11.000 -9.611 1.00 71.94 85 PHE A CA 1
ATOM 685 C C . PHE A 1 85 ? 2.437 12.248 -9.652 1.00 71.94 85 PHE A C 1
ATOM 687 O O . PHE A 1 85 ? 3.640 12.171 -9.911 1.00 71.94 85 PHE A O 1
ATOM 694 N N . GLU A 1 86 ? 1.831 13.416 -9.423 1.00 59.62 86 GLU A N 1
ATOM 695 C CA . GLU A 1 86 ? 2.573 14.672 -9.324 1.00 59.62 86 GLU A CA 1
ATOM 696 C C . GLU A 1 86 ? 3.659 14.546 -8.245 1.00 59.62 86 GLU A C 1
ATOM 698 O O . GLU A 1 86 ? 3.431 14.014 -7.154 1.00 59.62 86 GLU A O 1
ATOM 703 N N . LYS A 1 87 ? 4.872 15.020 -8.561 1.00 52.72 87 LYS A N 1
ATOM 704 C CA . LYS A 1 87 ? 6.083 14.876 -7.728 1.00 52.72 87 LYS A CA 1
ATOM 705 C C . LYS A 1 87 ? 5.918 15.393 -6.286 1.00 52.72 87 LYS A C 1
ATOM 707 O O . LYS A 1 87 ? 6.729 15.041 -5.434 1.00 52.72 87 LYS A O 1
ATOM 712 N N . GLU A 1 88 ? 4.888 16.188 -5.998 1.00 44.91 88 GLU A N 1
ATOM 713 C CA . GLU A 1 88 ? 4.580 16.702 -4.659 1.00 44.91 88 GLU A CA 1
ATOM 714 C C . GLU A 1 88 ? 3.937 15.662 -3.721 1.00 44.91 88 GLU A C 1
ATOM 716 O O . GLU A 1 88 ? 4.128 15.747 -2.510 1.00 44.91 88 GLU A O 1
ATOM 721 N N . SER A 1 89 ? 3.269 14.620 -4.235 1.00 49.50 89 SER A N 1
ATOM 722 C CA . SER A 1 89 ? 2.626 13.586 -3.398 1.00 49.50 89 SER A CA 1
ATOM 723 C C . SER A 1 89 ? 3.582 12.507 -2.864 1.00 49.50 89 SER A C 1
ATOM 725 O O . SER A 1 89 ? 3.154 11.622 -2.131 1.00 49.50 89 SER A O 1
ATOM 727 N N . GLN A 1 90 ? 4.877 12.563 -3.197 1.00 44.47 90 GLN A N 1
ATOM 728 C CA . GLN A 1 90 ? 5.890 11.600 -2.729 1.00 44.47 90 GLN A CA 1
ATOM 729 C C . GLN A 1 90 ? 6.506 11.961 -1.360 1.00 44.47 90 GLN A C 1
ATOM 731 O O . GLN A 1 90 ? 7.453 11.306 -0.927 1.00 44.47 90 GLN A O 1
ATOM 736 N N . ARG A 1 91 ? 6.017 13.022 -0.700 1.00 37.62 91 ARG A N 1
ATOM 737 C CA . ARG A 1 91 ? 6.545 13.544 0.576 1.00 37.62 91 ARG A CA 1
ATOM 738 C C . ARG A 1 91 ? 5.688 13.249 1.816 1.00 37.62 91 ARG A C 1
ATOM 740 O O . ARG A 1 91 ? 5.996 13.806 2.867 1.00 37.62 91 ARG A O 1
ATOM 747 N N . VAL A 1 92 ? 4.652 12.414 1.710 1.00 39.12 92 VAL A N 1
ATOM 748 C CA . VAL A 1 92 ? 3.826 12.013 2.868 1.00 39.12 92 VAL A CA 1
ATOM 749 C C . VAL A 1 92 ? 4.428 10.796 3.559 1.00 39.12 92 VAL A C 1
ATOM 751 O O . VAL A 1 92 ? 4.679 9.796 2.850 1.00 39.12 92 VAL A O 1
#

pLDDT: mean 80.34, std 14.97, range [37.62, 94.31]

Radius of gyration: 14.1 Å; chains: 1; bounding box: 34×30×42 Å

Sequence (92 aa):
MLFHRVREVEFVGGPFDGHRQTIRLSKEDCQQAIVIPVNENAYRRLAGLSPVPNAGASSYAVYELRKRDREYCYYFTVSKPPSEFEKESQRV

Secondary structure (DSSP, 8-state):
----EEEEEEEESGGGTT-EEEEEE-SSGGG-EEEEEESHHHHHHHTTPPPPTT---SEEEEEEEEEETTEEEEEEEEEE-GGGS-GGGGG-